Protein AF-A0A1Z9LQW8-F1 (afdb_monomer)

Nearest PDB structures (foldseek):
  7qh7-assembly1_a  TM=3.167E-01  e=4.851E+00  Homo sapiens
  9ep4-assembly1_A  TM=3.703E-01  e=9.079E+00  Homo sapiens

Structure (mmCIF, N/CA/C/O backbone):
data_AF-A0A1Z9LQW8-F1
#
_entry.id   AF-A0A1Z9LQW8-F1
#
loop_
_atom_site.group_PDB
_atom_site.id
_atom_site.type_symbol
_atom_site.label_atom_id
_atom_site.label_alt_id
_atom_site.label_comp_id
_atom_site.label_asym_id
_atom_site.label_entity_id
_atom_site.label_seq_id
_atom_site.pdbx_PDB_ins_code
_atom_site.Cartn_x
_atom_site.Cartn_y
_atom_site.Cartn_z
_atom_site.occupancy
_atom_site.B_iso_or_equiv
_atom_site.auth_seq_id
_atom_site.auth_comp_id
_atom_site.auth_asym_id
_atom_site.auth_atom_id
_atom_site.pdbx_PDB_model_num
ATOM 1 N N . MET A 1 1 ? -13.939 23.925 81.738 1.00 43.25 1 MET A N 1
ATOM 2 C CA . MET A 1 1 ? -13.396 24.310 80.423 1.00 43.25 1 MET A CA 1
ATOM 3 C C . MET A 1 1 ? -13.897 23.274 79.441 1.00 43.25 1 MET A C 1
ATOM 5 O O . MET A 1 1 ? -13.596 22.105 79.614 1.00 43.25 1 MET A O 1
ATOM 9 N N . SER A 1 2 ? -14.805 23.666 78.553 1.00 51.38 2 SER A N 1
ATOM 10 C CA . SER A 1 2 ? -15.335 22.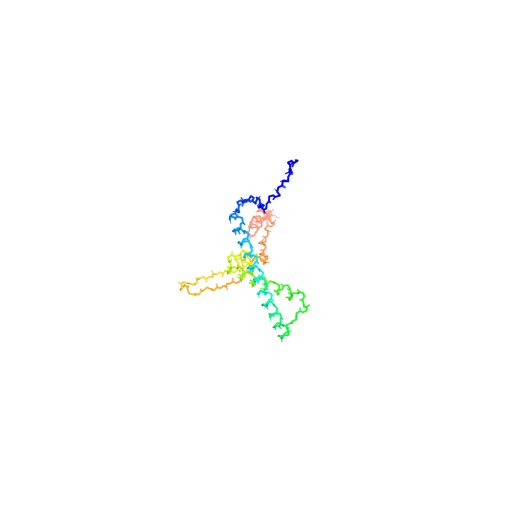803 77.500 1.00 51.38 2 SER A CA 1
ATOM 11 C C . SER A 1 2 ? -14.312 22.761 76.371 1.00 51.38 2 SER A C 1
ATOM 13 O O . SER A 1 2 ? -14.167 23.744 75.643 1.00 51.38 2 SER A O 1
ATOM 15 N N . ASP A 1 3 ? -13.575 21.659 76.281 1.00 58.12 3 ASP A N 1
ATOM 16 C CA . ASP A 1 3 ? -12.619 21.418 75.208 1.00 58.12 3 ASP A CA 1
ATOM 17 C C . ASP A 1 3 ? -13.363 21.354 73.869 1.00 58.12 3 ASP A C 1
ATOM 19 O O . ASP A 1 3 ? -14.014 20.366 73.530 1.00 58.12 3 ASP A O 1
ATOM 23 N N . ASN A 1 4 ? -13.270 22.445 73.105 1.00 66.88 4 ASN A N 1
ATOM 24 C CA . ASN A 1 4 ? -13.719 22.539 71.717 1.00 66.88 4 ASN A CA 1
ATOM 25 C C . ASN A 1 4 ? -12.744 21.775 70.808 1.00 66.88 4 ASN A C 1
ATOM 27 O O . ASN A 1 4 ? -12.028 22.358 69.993 1.00 66.88 4 ASN A O 1
ATOM 31 N N . ILE A 1 5 ? -12.696 20.455 70.964 1.00 72.69 5 ILE A N 1
ATOM 32 C CA . ILE A 1 5 ? -11.939 19.577 70.077 1.00 72.69 5 ILE A CA 1
ATOM 33 C C . ILE A 1 5 ? -12.858 19.197 68.920 1.00 72.69 5 ILE A C 1
ATOM 35 O O . ILE A 1 5 ? -13.815 18.440 69.067 1.00 72.69 5 ILE A O 1
ATOM 39 N N . ILE A 1 6 ? -12.571 19.771 67.755 1.00 70.94 6 ILE A N 1
ATOM 40 C CA . ILE A 1 6 ? -13.267 19.462 66.511 1.00 70.94 6 ILE A CA 1
ATOM 41 C C . ILE A 1 6 ? -12.580 18.235 65.911 1.00 70.94 6 ILE A C 1
ATOM 43 O O . ILE A 1 6 ? -11.426 18.313 65.486 1.00 70.94 6 ILE A O 1
ATOM 47 N N . PHE A 1 7 ? -13.268 17.094 65.884 1.00 72.94 7 PHE A N 1
ATOM 48 C CA . PHE A 1 7 ? -12.750 15.902 65.219 1.00 72.94 7 PHE A CA 1
ATOM 49 C C . PHE A 1 7 ? -12.707 16.133 63.709 1.00 72.94 7 PHE A C 1
ATOM 51 O O . PHE A 1 7 ? -13.692 16.551 63.093 1.00 72.94 7 PHE A O 1
ATOM 58 N N . PHE A 1 8 ? -11.543 15.880 63.113 1.00 70.62 8 PHE A N 1
ATOM 59 C CA . PHE A 1 8 ? -11.382 15.964 61.669 1.00 70.62 8 PHE A CA 1
ATOM 60 C C . PHE A 1 8 ? -12.289 14.924 60.990 1.00 70.62 8 PHE A C 1
ATOM 62 O O . PHE A 1 8 ? -12.375 13.796 61.477 1.00 70.62 8 PHE A O 1
ATOM 69 N N . PRO A 1 9 ? -12.962 15.253 59.872 1.00 73.88 9 PRO A N 1
ATOM 70 C CA . PRO A 1 9 ? -13.843 14.304 59.201 1.00 73.88 9 PRO A CA 1
ATOM 71 C C . PRO A 1 9 ? -13.046 13.094 58.692 1.00 73.88 9 PRO A C 1
ATOM 73 O O . PRO A 1 9 ? -12.296 13.207 57.723 1.00 73.88 9 PRO A O 1
ATOM 76 N N . GLU A 1 10 ? -13.219 11.932 59.325 1.00 71.69 10 GLU A N 1
ATOM 77 C CA . GLU A 1 10 ? -12.505 10.694 58.963 1.00 71.69 10 GLU A CA 1
ATOM 78 C C . GLU A 1 10 ? -12.876 10.194 57.557 1.00 71.69 10 GLU A C 1
ATOM 80 O O . GLU A 1 10 ? -12.079 9.557 56.869 1.00 71.69 10 GLU A O 1
ATOM 85 N N . ASN A 1 11 ? -14.073 10.543 57.079 1.00 73.44 11 ASN A N 1
ATOM 86 C CA . ASN A 1 11 ? -14.557 10.153 55.763 1.00 73.44 11 ASN A CA 1
ATOM 87 C C . ASN A 1 11 ? -14.498 11.327 54.785 1.00 73.44 11 ASN A C 1
ATOM 89 O O . ASN A 1 11 ? -15.327 12.239 54.805 1.00 73.44 11 ASN A O 1
ATOM 93 N N . LYS A 1 12 ? -13.533 11.272 53.859 1.00 74.31 12 LYS A N 1
ATOM 94 C CA . LYS A 1 12 ? -13.463 12.189 52.716 1.00 74.31 12 LYS A CA 1
ATOM 95 C C . LYS A 1 12 ? -14.747 12.068 51.888 1.00 74.31 12 LYS A C 1
ATOM 97 O O . LYS A 1 12 ? -14.960 11.048 51.232 1.00 74.31 12 LYS A O 1
ATOM 102 N N . ILE A 1 13 ? -15.563 13.124 51.856 1.00 67.75 13 ILE A N 1
ATOM 103 C CA . ILE A 1 13 ? -16.727 13.228 50.963 1.00 67.75 13 ILE A CA 1
ATOM 104 C C . ILE A 1 13 ? -16.209 13.291 49.520 1.00 67.75 13 ILE A C 1
ATOM 106 O O . ILE A 1 13 ? -15.899 14.353 48.980 1.00 67.75 13 ILE A O 1
ATOM 110 N N . LYS A 1 14 ? -16.063 12.129 48.879 1.00 67.56 14 LYS A N 1
ATOM 111 C CA . LYS A 1 14 ? -15.801 12.045 47.443 1.00 67.56 14 LYS A CA 1
ATOM 112 C C . LYS A 1 14 ? -17.131 12.301 46.740 1.00 67.56 14 LYS A C 1
ATOM 114 O O . LYS A 1 14 ? -18.021 11.454 46.796 1.00 67.56 14 LYS A O 1
ATOM 119 N N . ARG A 1 15 ? -17.287 13.450 46.067 1.00 63.50 15 ARG A N 1
ATOM 120 C CA . ARG A 1 15 ? -18.361 13.590 45.070 1.00 63.50 15 ARG A CA 1
ATOM 121 C C . ARG A 1 15 ? -18.212 12.423 44.099 1.00 63.50 15 ARG A C 1
ATOM 123 O O . ARG A 1 15 ? -17.150 12.267 43.496 1.00 63.50 15 ARG A O 1
ATOM 130 N N . LYS A 1 16 ? -19.260 11.609 43.956 1.00 62.03 16 LYS A N 1
ATOM 131 C CA . LYS A 1 16 ? -19.377 10.690 42.825 1.00 62.03 16 LYS A CA 1
ATOM 132 C C . LYS A 1 16 ? -19.505 11.572 41.589 1.00 62.03 16 LYS A C 1
ATOM 134 O O . LYS A 1 16 ? -20.598 12.010 41.251 1.00 62.03 16 LYS A O 1
ATOM 139 N N . VAL A 1 17 ? -18.372 11.923 40.983 1.00 64.19 17 VAL A N 1
ATOM 140 C CA . VAL A 1 17 ? -18.369 12.457 39.624 1.00 64.19 17 VAL A CA 1
ATOM 141 C C . VAL A 1 17 ? -19.072 11.383 38.800 1.00 64.19 17 VAL A C 1
ATOM 143 O O . VAL A 1 17 ? -18.638 10.228 38.883 1.00 64.19 17 VAL A O 1
ATOM 146 N N . PRO A 1 18 ? -20.177 11.690 38.100 1.00 61.75 18 PRO A N 1
ATOM 147 C CA . PRO A 1 18 ? -20.778 10.722 37.207 1.00 61.75 18 PRO A CA 1
ATOM 148 C C . PRO A 1 18 ? -19.692 10.376 36.199 1.00 61.75 18 PRO A C 1
ATOM 150 O O . PRO A 1 18 ? -19.268 11.209 35.398 1.00 61.75 18 PRO A O 1
ATOM 153 N N . ILE A 1 19 ? -19.157 9.168 36.329 1.00 59.25 19 ILE A N 1
ATOM 154 C CA . ILE A 1 19 ? -18.295 8.592 35.320 1.00 59.25 19 ILE A CA 1
ATOM 155 C C . ILE A 1 19 ? -19.182 8.560 34.090 1.00 59.25 19 ILE A C 1
ATOM 157 O O . ILE A 1 19 ? -20.184 7.855 34.058 1.00 59.25 19 ILE A O 1
ATOM 161 N N . ASN A 1 20 ? -18.880 9.424 33.132 1.00 60.34 20 ASN A N 1
ATOM 162 C CA . ASN A 1 20 ? -19.613 9.449 31.890 1.00 60.34 20 ASN A CA 1
ATOM 163 C C . ASN A 1 20 ? -19.214 8.153 31.178 1.00 60.34 20 ASN A C 1
ATOM 165 O O . ASN A 1 20 ? -18.146 8.090 30.572 1.00 60.34 20 ASN A O 1
ATOM 169 N N . ASP A 1 21 ? -20.001 7.088 31.336 1.00 61.25 21 ASP A N 1
ATOM 170 C CA . ASP A 1 21 ? -19.682 5.757 30.800 1.00 61.25 21 ASP A CA 1
ATOM 171 C C . ASP A 1 21 ? -19.432 5.811 29.284 1.00 61.25 21 ASP A C 1
ATOM 173 O O . ASP A 1 21 ? -18.600 5.073 28.762 1.00 61.25 21 ASP A O 1
ATOM 177 N N . LYS A 1 22 ? -20.030 6.804 28.609 1.00 61.97 22 LYS A N 1
ATOM 178 C CA . LYS A 1 22 ? -19.775 7.163 27.207 1.00 61.97 22 LYS A CA 1
ATOM 179 C C . LYS A 1 22 ? -18.331 7.605 26.923 1.00 61.97 22 LYS A C 1
ATOM 181 O O . LYS A 1 22 ? -17.776 7.266 25.883 1.00 61.97 22 LYS A O 1
ATOM 186 N N . ALA A 1 23 ? -17.705 8.350 27.834 1.00 62.28 23 ALA A N 1
ATOM 187 C CA . ALA A 1 23 ? -16.310 8.774 27.696 1.00 62.28 23 ALA A CA 1
ATOM 188 C C . ALA A 1 23 ? -15.337 7.604 27.920 1.00 62.28 23 ALA A C 1
ATOM 190 O O . ALA A 1 23 ? -14.305 7.522 27.260 1.00 62.28 23 ALA A O 1
ATOM 191 N N . LYS A 1 24 ? -15.687 6.658 28.805 1.00 63.88 24 LYS A N 1
ATOM 192 C CA . LYS A 1 24 ? -14.926 5.411 28.975 1.00 63.88 24 LYS A CA 1
ATOM 193 C C . LYS A 1 24 ? -15.053 4.486 27.768 1.00 63.88 24 LYS A C 1
ATOM 195 O O . LYS A 1 24 ? -14.049 3.898 27.379 1.00 63.88 24 LYS A O 1
ATOM 200 N N . SER A 1 25 ? -16.242 4.377 27.168 1.00 73.88 25 SER A N 1
ATOM 201 C CA . SER A 1 25 ? -16.425 3.578 25.950 1.00 73.88 25 SER A CA 1
ATOM 202 C C . SER A 1 25 ? -15.647 4.154 24.770 1.00 73.88 25 SER A C 1
ATOM 204 O O . SER A 1 25 ? -14.921 3.413 24.125 1.00 73.88 25 SER A O 1
ATOM 206 N N . GLN A 1 26 ? -15.692 5.476 24.552 1.00 76.50 26 GLN A N 1
ATOM 207 C CA . GLN A 1 26 ? -14.944 6.109 23.456 1.00 76.50 26 GLN A CA 1
ATOM 208 C C . GLN A 1 26 ? -13.432 5.923 23.616 1.00 76.50 26 GLN A C 1
ATOM 210 O O . GLN A 1 26 ? -12.757 5.521 22.676 1.00 76.50 26 GLN A O 1
ATOM 215 N N . PHE A 1 27 ? -12.906 6.123 24.829 1.00 79.19 27 PHE A N 1
ATOM 216 C CA . PHE A 1 27 ? -11.490 5.888 25.102 1.00 79.19 27 PHE A CA 1
ATOM 217 C C . PHE A 1 27 ? -11.084 4.419 24.901 1.00 79.19 27 PHE A C 1
ATOM 219 O O . PHE A 1 27 ? -10.004 4.143 24.384 1.00 79.19 27 PHE A O 1
ATOM 226 N N . ALA A 1 28 ? -11.938 3.471 25.296 1.00 80.12 28 ALA A N 1
ATOM 227 C CA . ALA A 1 28 ? -11.682 2.049 25.087 1.00 80.12 28 ALA A CA 1
ATOM 228 C C . ALA A 1 28 ? -11.687 1.674 23.597 1.00 80.12 28 ALA A C 1
ATOM 230 O O . ALA A 1 28 ? -10.855 0.875 23.170 1.00 80.12 28 ALA A O 1
ATOM 231 N N . ASP A 1 29 ? -12.585 2.260 22.807 1.00 84.25 29 ASP A N 1
ATOM 232 C CA . ASP A 1 29 ? -12.659 2.030 21.363 1.00 84.25 29 ASP A CA 1
ATOM 233 C C . ASP A 1 29 ? -11.453 2.637 20.634 1.00 84.25 29 ASP A C 1
ATOM 235 O O . ASP A 1 29 ? -10.868 1.993 19.764 1.00 84.25 29 ASP A O 1
AT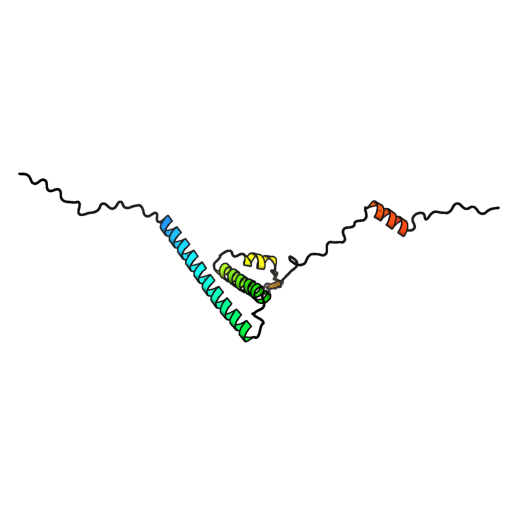OM 239 N N . ASP A 1 30 ? -11.014 3.831 21.032 1.00 84.31 30 ASP A N 1
ATOM 240 C CA . ASP A 1 30 ? -9.810 4.460 20.483 1.00 84.31 30 ASP A CA 1
ATOM 241 C C . ASP A 1 30 ? -8.535 3.700 20.866 1.00 84.31 30 ASP A C 1
ATOM 243 O O . ASP A 1 30 ? -7.615 3.577 20.055 1.00 84.31 30 ASP A O 1
ATOM 247 N N . LEU A 1 31 ? -8.480 3.146 22.081 1.00 87.12 31 LEU A N 1
ATOM 248 C CA . LEU A 1 31 ? -7.374 2.295 22.513 1.00 87.12 31 LEU A CA 1
ATOM 249 C C . LEU A 1 31 ? -7.302 1.013 21.677 1.00 87.12 31 LEU A C 1
ATOM 251 O O . LEU A 1 31 ? -6.221 0.657 21.217 1.00 87.12 31 LEU A O 1
ATOM 255 N N . LYS A 1 32 ? -8.443 0.357 21.433 1.00 86.69 32 LYS A N 1
ATOM 256 C CA . LYS A 1 32 ? -8.510 -0.826 20.562 1.00 86.69 32 LYS A CA 1
ATOM 257 C C . LYS A 1 32 ? -8.060 -0.503 19.143 1.00 86.69 32 LYS A C 1
ATOM 259 O O . LYS A 1 32 ? -7.245 -1.230 18.596 1.00 86.69 32 LYS A O 1
ATOM 264 N N . LYS A 1 33 ? -8.527 0.612 18.569 1.00 88.25 33 LYS A N 1
ATOM 265 C CA . LYS A 1 33 ? -8.100 1.050 17.229 1.00 88.25 33 LYS A CA 1
ATOM 266 C C . LYS A 1 33 ? -6.592 1.249 17.148 1.00 88.25 33 LYS A C 1
ATOM 268 O O . LYS A 1 33 ? -5.980 0.797 16.190 1.00 88.25 33 LYS A O 1
ATOM 273 N N . LYS A 1 34 ? -5.987 1.892 18.151 1.00 89.62 34 LYS A N 1
ATOM 274 C CA . LYS A 1 34 ? -4.528 2.058 18.209 1.00 89.62 34 LYS A CA 1
ATOM 275 C C . LYS A 1 34 ? -3.806 0.719 18.287 1.00 89.62 34 LYS A C 1
ATOM 277 O O . LYS A 1 34 ? -2.893 0.496 17.511 1.00 89.62 34 LYS A O 1
ATOM 282 N N . GLN A 1 35 ? -4.272 -0.190 19.142 1.00 91.12 35 GLN A N 1
ATOM 283 C CA . GLN A 1 35 ? -3.711 -1.540 19.234 1.00 91.12 35 GLN A CA 1
ATOM 284 C C . GLN A 1 35 ? -3.800 -2.295 17.905 1.00 91.12 35 GLN A C 1
ATOM 286 O O . GLN A 1 35 ? -2.858 -2.985 17.533 1.00 91.12 35 GLN A O 1
ATOM 291 N N . THR A 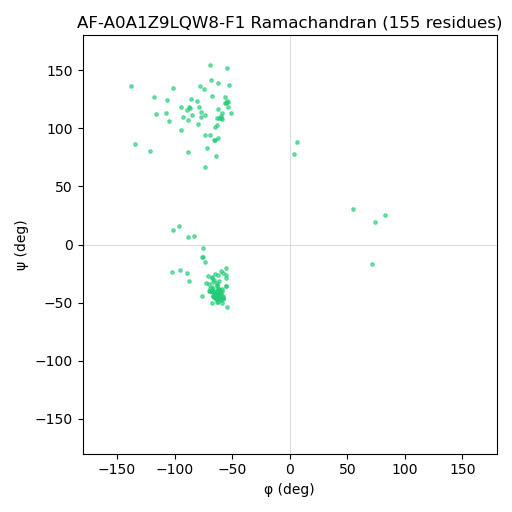1 36 ? -4.911 -2.152 17.180 1.00 90.06 36 THR A N 1
ATOM 292 C CA . THR A 1 36 ? -5.072 -2.735 15.847 1.00 90.06 36 THR A CA 1
ATOM 293 C C . THR A 1 36 ? -4.091 -2.124 14.850 1.00 90.06 36 THR A C 1
ATOM 295 O O . THR A 1 36 ? -3.436 -2.875 14.142 1.00 90.06 36 THR A O 1
ATOM 298 N N . ILE A 1 37 ? -3.932 -0.797 14.819 1.00 92.19 37 ILE A N 1
ATOM 299 C CA . ILE A 1 37 ? -2.947 -0.132 13.947 1.00 92.19 37 ILE A CA 1
ATOM 300 C C . ILE A 1 37 ? -1.532 -0.626 14.256 1.00 92.19 37 ILE A C 1
ATOM 302 O O . ILE A 1 37 ? -0.832 -1.057 13.346 1.00 92.19 37 ILE A O 1
ATOM 306 N N . ASP A 1 38 ? -1.138 -0.619 15.530 1.00 93.56 38 ASP A N 1
ATOM 307 C CA . ASP A 1 38 ? 0.196 -1.045 15.963 1.00 93.56 38 ASP A CA 1
ATOM 308 C C . ASP A 1 38 ? 0.458 -2.513 15.591 1.00 93.56 38 ASP A C 1
ATOM 310 O O . ASP A 1 38 ? 1.544 -2.867 15.133 1.00 93.56 38 ASP A O 1
ATOM 314 N N . PHE A 1 39 ? -0.558 -3.369 15.737 1.00 94.31 39 PHE A N 1
ATOM 315 C CA . PHE A 1 39 ? -0.492 -4.760 15.305 1.00 94.31 39 PHE A CA 1
ATOM 316 C C . PHE A 1 39 ? -0.298 -4.879 13.790 1.00 94.31 39 PHE A C 1
ATOM 318 O O . PHE A 1 39 ? 0.558 -5.640 13.342 1.00 94.31 39 PHE A O 1
ATOM 325 N N . ILE A 1 40 ? -1.067 -4.125 12.999 1.00 93.12 40 ILE A N 1
ATOM 326 C CA . ILE A 1 40 ? -0.967 -4.168 11.540 1.00 93.12 40 ILE A CA 1
ATOM 327 C C . ILE A 1 40 ? 0.416 -3.703 11.079 1.00 93.12 40 ILE A C 1
ATOM 329 O O . ILE A 1 40 ? 1.025 -4.388 10.261 1.00 93.12 40 ILE A O 1
ATOM 333 N N . GLU A 1 41 ? 0.927 -2.583 11.598 1.00 92.81 41 GLU A N 1
ATOM 334 C CA . GLU A 1 41 ? 2.259 -2.092 11.221 1.00 92.81 41 GLU A CA 1
ATOM 335 C C . GLU A 1 41 ? 3.347 -3.110 11.586 1.00 92.81 41 GLU A C 1
ATOM 337 O O . GLU A 1 41 ? 4.187 -3.410 10.744 1.00 92.81 41 GLU A O 1
ATOM 342 N N . SER A 1 42 ? 3.272 -3.740 12.766 1.00 95.31 42 SER A N 1
ATOM 343 C CA . SER A 1 42 ? 4.214 -4.805 13.146 1.00 95.31 42 SER A CA 1
ATOM 344 C C . SER A 1 42 ? 4.204 -5.971 12.153 1.00 95.31 42 SER A C 1
ATOM 346 O O . SER A 1 42 ? 5.262 -6.437 11.741 1.00 95.31 42 SER A O 1
ATOM 348 N N . VAL A 1 43 ? 3.022 -6.441 11.745 1.00 94.12 43 VAL A N 1
ATOM 349 C CA . VAL A 1 43 ? 2.898 -7.558 10.793 1.00 94.12 43 VAL A CA 1
ATOM 350 C C . VAL A 1 43 ? 3.422 -7.169 9.409 1.00 94.12 43 VAL A C 1
ATOM 352 O O . VAL A 1 43 ? 4.083 -7.967 8.743 1.00 94.12 43 VAL A O 1
ATOM 355 N N . VAL A 1 44 ? 3.127 -5.950 8.958 1.00 94.81 44 VAL A N 1
ATOM 356 C CA . VAL A 1 44 ? 3.590 -5.435 7.663 1.00 94.81 44 VAL A CA 1
ATOM 357 C C . VAL A 1 44 ? 5.112 -5.289 7.648 1.00 94.81 44 VAL A C 1
ATOM 359 O O . VAL A 1 44 ? 5.736 -5.667 6.654 1.00 94.81 44 VAL A O 1
ATOM 362 N N . ASP A 1 45 ? 5.705 -4.791 8.733 1.00 94.00 45 ASP A N 1
ATOM 363 C CA . ASP A 1 45 ? 7.152 -4.626 8.872 1.00 94.00 45 ASP A CA 1
ATOM 364 C C . ASP A 1 45 ? 7.878 -5.977 8.871 1.00 94.00 45 ASP A C 1
ATOM 366 O O . ASP A 1 45 ? 8.862 -6.138 8.142 1.00 94.00 45 ASP A O 1
ATOM 370 N N . ASP A 1 46 ? 7.355 -6.972 9.594 1.00 95.44 46 ASP A N 1
ATOM 371 C CA . ASP A 1 46 ? 7.907 -8.332 9.609 1.00 95.44 46 ASP A CA 1
ATOM 372 C C . ASP A 1 46 ? 7.900 -8.950 8.198 1.00 95.44 46 ASP A C 1
ATOM 374 O O . ASP A 1 46 ? 8.923 -9.445 7.711 1.00 95.44 46 ASP A O 1
ATOM 378 N N . ILE A 1 47 ? 6.769 -8.852 7.485 1.00 94.94 47 ILE A N 1
ATOM 379 C CA . ILE A 1 47 ? 6.649 -9.332 6.099 1.00 94.94 47 ILE A CA 1
ATOM 380 C C . ILE A 1 47 ? 7.601 -8.565 5.169 1.00 94.94 47 ILE A C 1
ATOM 382 O O . ILE A 1 47 ? 8.229 -9.162 4.288 1.00 94.94 47 ILE A O 1
ATOM 386 N N . GLY A 1 48 ? 7.711 -7.247 5.344 1.00 93.12 48 GLY A N 1
ATOM 387 C CA . GLY A 1 48 ? 8.594 -6.390 4.560 1.00 93.12 48 GLY A CA 1
ATOM 388 C C . GLY A 1 48 ? 10.068 -6.758 4.734 1.00 93.12 48 GLY A C 1
ATOM 389 O O . GLY A 1 48 ? 10.803 -6.836 3.745 1.00 93.12 48 GLY A O 1
ATOM 390 N N . PHE A 1 49 ? 10.494 -7.044 5.965 1.00 93.88 49 PHE A N 1
ATOM 391 C CA . PHE A 1 49 ? 11.861 -7.459 6.270 1.00 93.88 49 PHE A CA 1
ATOM 392 C C . PHE A 1 49 ? 12.190 -8.831 5.672 1.00 93.88 49 PHE A C 1
ATOM 394 O O . PHE A 1 49 ? 13.232 -8.999 5.029 1.00 93.88 49 PHE A O 1
ATOM 401 N N . ASP A 1 50 ? 11.277 -9.794 5.799 1.00 95.25 50 ASP A N 1
ATOM 402 C CA . ASP A 1 50 ? 11.425 -11.117 5.191 1.00 95.25 50 ASP A CA 1
ATOM 403 C C . ASP A 1 50 ? 11.497 -11.046 3.662 1.00 95.25 50 ASP A C 1
ATOM 405 O O . ASP A 1 50 ? 12.281 -11.759 3.026 1.00 95.25 50 ASP A O 1
ATOM 409 N N . LEU A 1 51 ? 10.699 -10.169 3.051 1.00 93.19 51 LEU A N 1
ATOM 410 C CA . LEU A 1 51 ? 10.723 -9.941 1.612 1.00 93.19 51 LEU A CA 1
ATOM 411 C C . LEU A 1 51 ? 12.057 -9.326 1.165 1.00 93.19 51 LEU A C 1
ATOM 413 O O . LEU A 1 51 ? 12.657 -9.795 0.195 1.00 93.19 51 LEU A O 1
ATOM 417 N N . LEU A 1 52 ? 12.554 -8.322 1.894 1.00 92.31 52 LEU A N 1
ATOM 418 C CA . LEU A 1 52 ? 13.861 -7.718 1.639 1.00 92.31 52 LEU A CA 1
ATOM 419 C C . LEU A 1 52 ? 14.976 -8.765 1.716 1.00 92.31 52 LEU A C 1
ATOM 421 O O . LEU A 1 52 ? 15.802 -8.846 0.806 1.00 92.31 52 LEU A O 1
ATOM 425 N N . LYS A 1 53 ? 14.971 -9.596 2.763 1.00 93.44 53 LYS A N 1
ATOM 426 C CA . LYS A 1 53 ? 15.950 -10.670 2.942 1.00 93.44 53 LYS A CA 1
ATOM 427 C C . LYS A 1 53 ? 15.939 -11.643 1.764 1.00 93.44 53 LYS A C 1
ATOM 429 O O . LYS A 1 53 ? 16.992 -11.918 1.200 1.00 93.44 53 LYS A O 1
ATOM 434 N N . LYS A 1 54 ? 14.756 -12.073 1.310 1.00 93.94 54 LYS A N 1
ATOM 435 C CA . LYS A 1 54 ? 14.618 -12.941 0.125 1.00 93.94 54 LYS A CA 1
ATOM 436 C C . LYS A 1 54 ? 15.193 -12.309 -1.142 1.00 93.94 54 LYS A C 1
ATOM 438 O O . LYS A 1 54 ? 15.805 -13.011 -1.942 1.00 93.94 54 LYS A O 1
ATOM 443 N N . PHE A 1 55 ? 15.026 -11.001 -1.341 1.00 92.69 55 PHE A N 1
ATOM 444 C CA . PHE A 1 55 ? 15.609 -10.313 -2.496 1.00 92.69 55 PHE A CA 1
ATOM 445 C C . PHE A 1 55 ? 17.136 -10.217 -2.420 1.00 92.69 55 PHE A C 1
ATOM 447 O O . PHE A 1 55 ? 17.798 -10.390 -3.445 1.00 92.69 55 PHE A O 1
ATOM 454 N N . VAL A 1 56 ? 17.692 -9.997 -1.224 1.00 91.38 56 VAL A N 1
ATOM 455 C CA . VAL A 1 56 ? 19.144 -10.035 -0.994 1.00 91.38 56 VAL A CA 1
ATOM 456 C C . VAL A 1 56 ? 19.692 -11.434 -1.278 1.00 91.38 56 VAL A C 1
ATOM 458 O O . VAL A 1 56 ? 20.629 -11.570 -2.063 1.00 91.38 56 VAL A O 1
ATOM 461 N N . ASP A 1 57 ? 19.062 -12.470 -0.720 1.00 93.19 57 ASP A N 1
ATOM 462 C CA . ASP A 1 57 ? 19.469 -13.869 -0.899 1.00 93.19 57 ASP A CA 1
ATOM 463 C C . ASP A 1 57 ? 19.348 -14.319 -2.367 1.00 93.19 57 ASP A C 1
ATOM 465 O O . ASP A 1 57 ? 20.165 -15.093 -2.862 1.00 93.19 57 ASP A O 1
ATOM 469 N N . SER A 1 58 ? 18.365 -13.787 -3.102 1.00 92.31 58 SER A N 1
ATOM 470 C CA . SER A 1 58 ? 18.180 -14.026 -4.540 1.00 92.31 58 SER A CA 1
ATOM 471 C C . SER A 1 58 ? 19.173 -13.261 -5.432 1.00 92.31 58 SER A C 1
ATOM 473 O O . SER A 1 58 ? 19.119 -13.402 -6.656 1.00 92.31 58 SER A O 1
ATOM 475 N N . GLY A 1 59 ? 20.054 -12.430 -4.866 1.00 88.62 59 GLY A N 1
ATOM 476 C CA . GLY A 1 59 ? 21.039 -11.650 -5.620 1.00 88.62 59 GLY A CA 1
ATOM 477 C C . GLY A 1 59 ? 20.460 -10.448 -6.377 1.00 88.62 59 GLY A C 1
ATOM 478 O O . GLY A 1 59 ? 21.089 -9.946 -7.313 1.00 88.62 59 GLY A O 1
ATOM 479 N N . VAL A 1 60 ? 19.269 -9.966 -6.003 1.00 90.38 60 VAL A N 1
ATOM 480 C CA . VAL A 1 60 ? 18.696 -8.736 -6.572 1.00 90.38 60 VAL A CA 1
ATOM 481 C C . VAL A 1 60 ? 19.514 -7.531 -6.106 1.00 90.38 60 VAL A C 1
ATOM 483 O O . VAL A 1 60 ? 19.962 -7.459 -4.964 1.00 90.38 60 VAL A O 1
ATOM 486 N N . LYS A 1 61 ? 19.717 -6.549 -6.993 1.00 88.62 61 LYS A N 1
ATOM 487 C CA . LYS A 1 61 ? 20.467 -5.321 -6.683 1.00 88.62 61 LYS A CA 1
ATOM 488 C C . LYS A 1 61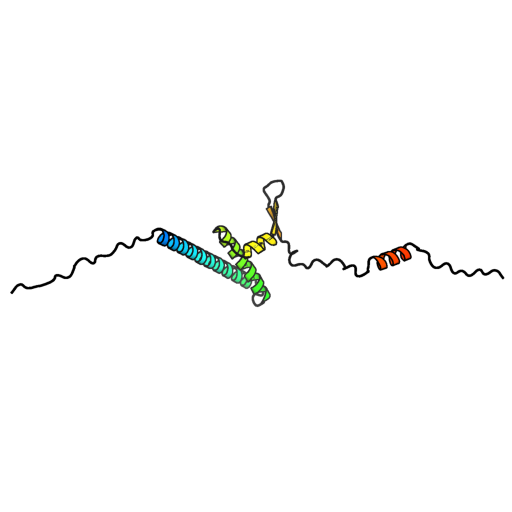 ? 19.665 -4.408 -5.748 1.00 88.62 61 LYS A C 1
ATOM 490 O O . LYS A 1 61 ? 19.038 -3.451 -6.195 1.00 88.62 61 LYS A O 1
ATOM 495 N N . THR A 1 62 ? 19.731 -4.675 -4.449 1.00 87.00 62 THR A N 1
ATOM 496 C CA . THR A 1 62 ? 19.007 -3.926 -3.409 1.00 87.00 62 THR A CA 1
ATOM 497 C C . THR A 1 62 ? 19.576 -2.531 -3.127 1.00 87.00 62 THR A C 1
ATOM 499 O O . THR A 1 62 ? 18.887 -1.690 -2.560 1.00 87.00 62 THR A O 1
ATOM 502 N N . ASN A 1 63 ? 20.798 -2.243 -3.588 1.00 86.75 63 ASN A N 1
ATOM 503 C CA . ASN A 1 63 ? 21.457 -0.939 -3.426 1.00 86.75 63 ASN A CA 1
ATOM 504 C C . ASN A 1 63 ? 20.900 0.159 -4.353 1.00 86.75 63 ASN A C 1
ATOM 506 O O . ASN A 1 63 ? 21.277 1.324 -4.232 1.00 86.75 63 ASN A O 1
ATOM 510 N N . ALA A 1 64 ? 20.068 -0.201 -5.333 1.00 90.06 64 ALA A N 1
ATOM 511 C CA . ALA A 1 64 ? 19.521 0.753 -6.286 1.00 90.06 64 ALA A CA 1
ATOM 512 C C . ALA A 1 64 ? 18.365 1.546 -5.665 1.00 90.06 64 ALA A C 1
ATOM 514 O O . ALA A 1 64 ? 17.452 0.978 -5.070 1.00 90.06 64 ALA A O 1
ATOM 515 N N . THR A 1 65 ? 18.335 2.859 -5.896 1.00 90.62 65 THR A N 1
ATOM 516 C CA . THR A 1 65 ? 17.232 3.715 -5.428 1.00 90.62 65 THR A CA 1
ATOM 517 C C . THR A 1 65 ? 15.886 3.341 -6.053 1.00 90.62 65 THR A C 1
ATOM 519 O O . THR A 1 65 ? 14.844 3.581 -5.450 1.00 90.62 65 THR A O 1
ATOM 522 N N . THR A 1 66 ? 15.890 2.739 -7.247 1.00 92.38 66 THR A N 1
ATOM 523 C CA . THR A 1 66 ? 14.688 2.198 -7.897 1.00 92.38 66 THR A CA 1
ATOM 524 C C . THR A 1 66 ? 14.122 1.019 -7.115 1.00 92.38 66 THR A C 1
ATOM 526 O O . THR A 1 66 ? 12.934 1.013 -6.827 1.00 92.38 66 THR A O 1
ATOM 529 N N . PHE A 1 67 ? 14.977 0.096 -6.660 1.00 91.69 67 PHE A N 1
ATOM 530 C CA . PHE A 1 67 ? 14.551 -1.051 -5.860 1.00 91.69 67 PHE A CA 1
ATOM 531 C C . PHE A 1 67 ? 13.860 -0.608 -4.568 1.00 91.69 67 PHE A C 1
ATOM 533 O O . PHE A 1 67 ? 12.795 -1.116 -4.240 1.00 91.69 67 PHE A O 1
ATOM 540 N N . THR A 1 68 ? 14.417 0.377 -3.857 1.00 90.19 68 THR A N 1
ATOM 541 C CA . THR A 1 68 ? 13.793 0.900 -2.632 1.00 90.19 68 THR A CA 1
ATOM 542 C C . THR A 1 68 ? 12.420 1.520 -2.903 1.00 90.19 68 THR A C 1
ATOM 544 O O . THR A 1 68 ? 11.503 1.326 -2.111 1.00 90.19 68 THR A O 1
ATOM 547 N N . LYS A 1 69 ? 12.256 2.242 -4.022 1.00 92.75 69 LYS A N 1
ATOM 548 C CA . LYS A 1 69 ? 10.961 2.820 -4.422 1.00 92.75 69 LYS A CA 1
ATOM 549 C C . LYS A 1 69 ? 9.936 1.731 -4.735 1.00 92.75 69 LYS A C 1
ATOM 551 O O . LYS A 1 69 ? 8.806 1.814 -4.265 1.00 92.75 69 LYS A O 1
ATOM 556 N N . ASP A 1 70 ? 10.346 0.712 -5.481 1.00 91.56 70 ASP A N 1
ATOM 557 C CA . ASP A 1 70 ? 9.474 -0.396 -5.868 1.00 91.56 70 ASP A CA 1
ATOM 558 C C . ASP A 1 70 ? 9.070 -1.226 -4.641 1.00 91.56 70 ASP A C 1
ATOM 560 O O . ASP A 1 70 ? 7.890 -1.515 -4.440 1.00 91.56 70 ASP A O 1
ATOM 564 N N . LEU A 1 71 ? 10.029 -1.532 -3.761 1.00 92.19 71 LEU A N 1
ATOM 565 C CA . LEU A 1 71 ? 9.780 -2.244 -2.509 1.00 92.19 71 LEU A CA 1
ATOM 566 C C . LEU A 1 71 ? 8.841 -1.456 -1.587 1.00 92.19 71 LEU A C 1
ATOM 568 O O . LEU A 1 71 ? 7.945 -2.049 -0.993 1.00 92.19 71 LEU A O 1
ATOM 572 N N . ALA A 1 72 ? 8.996 -0.131 -1.502 1.00 92.00 72 ALA A N 1
ATOM 573 C CA . ALA A 1 72 ? 8.104 0.710 -0.709 1.00 92.00 72 ALA A CA 1
ATOM 574 C C . ALA A 1 72 ? 6.648 0.614 -1.192 1.00 92.00 72 ALA A C 1
ATOM 576 O O . ALA A 1 72 ? 5.751 0.476 -0.367 1.00 92.00 72 ALA A O 1
ATOM 577 N N . ILE A 1 73 ? 6.409 0.610 -2.510 1.00 92.50 73 ILE A N 1
ATOM 578 C CA . ILE A 1 73 ? 5.060 0.428 -3.076 1.00 92.50 73 ILE A CA 1
ATOM 579 C C . ILE A 1 73 ? 4.509 -0.965 -2.750 1.00 92.50 73 ILE A C 1
ATOM 581 O O . ILE A 1 73 ? 3.332 -1.097 -2.410 1.00 92.50 73 ILE A O 1
ATOM 585 N N . VAL A 1 74 ? 5.337 -2.010 -2.833 1.00 92.88 74 VAL A N 1
ATOM 586 C CA . VAL A 1 74 ? 4.916 -3.381 -2.500 1.00 92.88 74 VAL A CA 1
ATOM 587 C C . VAL A 1 74 ? 4.505 -3.483 -1.031 1.00 92.88 74 VAL A C 1
ATOM 589 O O . VAL A 1 74 ? 3.410 -3.964 -0.745 1.00 92.88 74 VAL A O 1
ATOM 592 N N . ILE A 1 75 ? 5.334 -2.984 -0.111 1.00 93.50 75 ILE A N 1
ATOM 593 C CA . ILE A 1 75 ? 5.034 -2.985 1.329 1.00 93.50 75 ILE A CA 1
ATOM 594 C C . ILE A 1 75 ? 3.774 -2.158 1.614 1.00 93.50 75 ILE A C 1
ATOM 596 O O . ILE A 1 75 ? 2.904 -2.609 2.351 1.00 93.50 75 ILE A O 1
ATOM 600 N N . ASP A 1 76 ? 3.615 -0.995 0.978 1.00 93.00 76 ASP A N 1
ATOM 601 C CA . ASP A 1 76 ? 2.427 -0.149 1.148 1.00 93.00 76 ASP A CA 1
ATOM 602 C C . ASP A 1 76 ? 1.143 -0.807 0.607 1.00 93.00 76 ASP A C 1
ATOM 604 O O . ASP A 1 76 ? 0.051 -0.635 1.153 1.00 93.00 76 ASP A O 1
ATOM 608 N N . THR A 1 77 ? 1.269 -1.636 -0.432 1.00 92.62 77 THR A N 1
ATOM 609 C CA . THR A 1 77 ? 0.162 -2.449 -0.955 1.00 92.62 77 THR A CA 1
ATOM 610 C C . THR A 1 77 ? -0.214 -3.568 0.017 1.00 92.62 77 THR A C 1
ATOM 612 O O . THR A 1 77 ? -1.402 -3.806 0.235 1.00 92.62 77 THR A O 1
ATOM 615 N N . ILE A 1 78 ? 0.773 -4.220 0.647 1.00 93.44 78 ILE A N 1
ATOM 616 C CA . ILE A 1 78 ? 0.542 -5.205 1.718 1.00 93.44 78 ILE A CA 1
ATOM 617 C C . ILE A 1 78 ? -0.131 -4.521 2.913 1.00 93.44 78 ILE A C 1
ATOM 619 O O . ILE A 1 78 ? -1.140 -5.025 3.400 1.00 93.44 78 ILE A O 1
ATOM 623 N N . ARG A 1 79 ? 0.337 -3.331 3.316 1.00 92.50 79 ARG A N 1
ATOM 624 C CA . ARG A 1 79 ? -0.313 -2.507 4.346 1.00 92.50 79 ARG A CA 1
ATOM 625 C C . ARG A 1 79 ? -1.774 -2.254 4.000 1.00 92.50 79 ARG A C 1
ATOM 627 O O . ARG A 1 79 ? -2.657 -2.588 4.781 1.00 92.50 79 ARG A O 1
ATOM 634 N N . GLY A 1 80 ? -2.055 -1.745 2.801 1.00 92.69 80 GLY A N 1
ATOM 635 C CA . GLY A 1 80 ? -3.424 -1.475 2.364 1.00 92.69 80 GLY A CA 1
ATOM 636 C C . GLY A 1 80 ? -4.327 -2.707 2.302 1.00 92.69 80 GLY A C 1
ATOM 637 O O . GLY A 1 80 ? -5.529 -2.578 2.544 1.00 92.69 80 GLY A O 1
ATOM 638 N N . LEU A 1 81 ? -3.759 -3.881 2.009 1.00 91.94 81 LEU A N 1
ATOM 639 C CA . LEU A 1 81 ? -4.462 -5.161 2.040 1.00 91.94 81 LEU A CA 1
ATOM 640 C C . LEU A 1 81 ? -4.849 -5.547 3.471 1.00 91.94 81 LEU A C 1
ATOM 642 O O . LEU A 1 81 ? -6.017 -5.838 3.708 1.00 91.94 81 LEU A O 1
ATOM 646 N N . VAL A 1 82 ? -3.904 -5.501 4.415 1.00 93.06 82 VAL A N 1
ATOM 647 C CA . VAL A 1 82 ? -4.173 -5.848 5.820 1.00 93.06 82 VAL A CA 1
ATOM 648 C C . VAL A 1 82 ? -5.132 -4.837 6.450 1.00 93.06 82 VAL A C 1
ATOM 650 O O . VAL A 1 82 ? -6.099 -5.236 7.084 1.00 93.06 82 VAL A O 1
ATOM 653 N N . TYR A 1 83 ? -4.959 -3.535 6.196 1.00 93.25 83 TYR A N 1
ATOM 654 C CA . TYR A 1 83 ? -5.906 -2.505 6.646 1.00 93.25 83 TYR A CA 1
ATOM 655 C C . TYR A 1 83 ? -7.337 -2.779 6.159 1.00 93.25 83 TYR A C 1
ATOM 657 O O . TYR A 1 83 ? -8.289 -2.542 6.899 1.00 93.25 83 TYR A O 1
ATOM 665 N N . ARG A 1 84 ? -7.505 -3.318 4.941 1.00 90.94 84 ARG A N 1
ATOM 666 C CA . ARG A 1 84 ? -8.827 -3.655 4.391 1.00 90.94 84 ARG A CA 1
ATOM 667 C C . ARG A 1 84 ? -9.501 -4.808 5.144 1.00 90.94 84 ARG A C 1
ATOM 669 O O . ARG A 1 84 ? -10.723 -4.826 5.196 1.00 90.94 84 ARG A O 1
ATOM 676 N N . ASP A 1 85 ? -8.732 -5.723 5.733 1.00 91.50 85 ASP A N 1
ATOM 677 C CA . ASP A 1 85 ? -9.253 -6.838 6.543 1.00 91.50 85 ASP A CA 1
ATOM 678 C C . ASP A 1 85 ? -9.829 -6.362 7.891 1.00 91.50 85 ASP A C 1
ATOM 680 O O . ASP A 1 85 ? -10.760 -6.955 8.426 1.00 91.50 85 ASP A O 1
ATOM 684 N N . PHE A 1 86 ? -9.327 -5.236 8.408 1.00 89.56 86 PHE A N 1
ATOM 685 C CA . PHE A 1 86 ? -9.811 -4.591 9.634 1.00 89.56 86 PHE A CA 1
ATOM 686 C C . PHE A 1 86 ? -10.817 -3.452 9.374 1.00 89.56 86 PHE A C 1
ATOM 688 O O . PHE A 1 86 ? -11.042 -2.623 10.257 1.00 89.56 86 PHE A O 1
ATOM 695 N N . ASP A 1 87 ? -11.394 -3.373 8.167 1.00 88.94 87 ASP A N 1
ATOM 696 C CA . ASP A 1 87 ? -12.300 -2.294 7.735 1.00 88.94 87 ASP A CA 1
ATOM 697 C C . ASP A 1 87 ? -11.694 -0.877 7.877 1.00 88.94 87 ASP A C 1
ATOM 699 O O . ASP A 1 87 ? -12.392 0.119 8.097 1.00 88.94 87 ASP A O 1
ATOM 703 N N . MET A 1 88 ? -10.369 -0.760 7.737 1.00 87.56 88 MET A N 1
ATOM 704 C CA . MET A 1 88 ? -9.634 0.502 7.803 1.00 87.56 88 MET A CA 1
ATOM 705 C C . MET A 1 88 ? -9.274 1.011 6.403 1.00 87.56 88 MET A C 1
ATOM 707 O O . MET A 1 88 ? -8.787 0.279 5.536 1.00 87.56 88 MET A O 1
ATOM 711 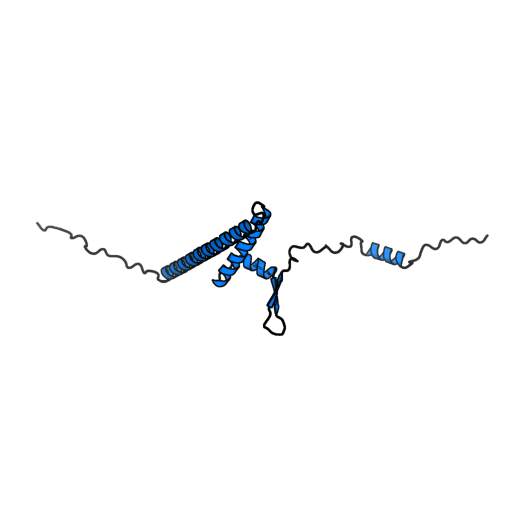N N . ALA A 1 89 ? -9.489 2.308 6.178 1.00 90.19 89 ALA A N 1
ATOM 712 C CA . ALA A 1 89 ? -9.150 2.951 4.914 1.00 90.19 89 ALA A CA 1
ATOM 713 C C . ALA A 1 89 ? -7.634 3.161 4.796 1.00 90.19 89 ALA A C 1
ATOM 715 O O . ALA A 1 89 ? -7.002 3.678 5.718 1.00 90.19 89 ALA A O 1
ATOM 716 N N . HIS A 1 90 ? -7.066 2.820 3.638 1.00 90.94 90 HIS A N 1
ATOM 717 C CA . HIS A 1 90 ? -5.644 3.008 3.356 1.00 90.94 90 HIS A CA 1
ATOM 718 C C . HIS A 1 90 ? -5.417 3.543 1.930 1.00 90.94 90 HIS A C 1
ATOM 720 O O . HIS A 1 90 ? -6.020 3.016 0.998 1.00 90.94 90 HIS A O 1
ATOM 726 N N . PRO A 1 91 ? -4.532 4.531 1.690 1.00 88.31 91 PRO A N 1
ATOM 727 C CA . PRO A 1 91 ? -4.333 5.122 0.359 1.00 88.31 91 PRO A CA 1
ATOM 728 C C . PRO A 1 91 ? -3.991 4.121 -0.755 1.00 88.31 91 PRO A C 1
ATOM 730 O O . PRO A 1 91 ? -4.482 4.263 -1.875 1.00 88.31 91 PRO A O 1
ATOM 733 N N . ALA A 1 92 ? -3.217 3.072 -0.454 1.00 88.38 92 ALA A N 1
ATOM 734 C CA . ALA A 1 92 ? -2.880 2.024 -1.427 1.00 88.38 92 ALA A CA 1
ATOM 735 C C . ALA A 1 92 ? -4.112 1.292 -1.998 1.00 88.38 92 ALA A C 1
ATOM 737 O O . ALA A 1 92 ? -4.071 0.757 -3.107 1.00 88.38 92 ALA A O 1
ATOM 738 N N . GLN A 1 93 ? -5.240 1.310 -1.282 1.00 89.12 93 GLN A N 1
ATOM 739 C CA . GLN A 1 93 ? -6.504 0.748 -1.756 1.00 89.12 93 GLN A CA 1
ATOM 740 C C . GLN A 1 93 ? -7.002 1.486 -3.006 1.00 89.12 93 GLN A C 1
ATOM 742 O O . GLN A 1 93 ? -7.373 0.831 -3.980 1.00 89.12 93 GLN A O 1
ATOM 747 N N . LEU A 1 94 ? -6.893 2.820 -3.035 1.00 88.50 94 LEU A N 1
ATOM 748 C CA . LEU A 1 94 ? -7.262 3.644 -4.194 1.00 88.50 94 LEU A CA 1
ATOM 749 C C . LEU A 1 94 ? -6.396 3.333 -5.416 1.00 88.50 94 LEU A C 1
ATOM 751 O O . LEU A 1 94 ? -6.877 3.378 -6.548 1.00 88.50 94 LEU A O 1
ATOM 755 N N . LEU A 1 95 ? -5.116 3.025 -5.194 1.00 85.94 95 LEU A N 1
ATOM 756 C CA . LEU A 1 95 ? -4.208 2.614 -6.261 1.00 85.94 95 LEU A CA 1
ATOM 757 C C . LEU A 1 95 ? -4.673 1.286 -6.865 1.00 85.94 95 LEU A C 1
ATOM 759 O O . LEU A 1 95 ? -4.816 1.194 -8.083 1.00 85.94 95 LEU A O 1
ATOM 763 N N . SER A 1 96 ? -5.000 0.299 -6.024 1.00 84.62 96 SER A N 1
ATOM 764 C CA . SER A 1 96 ? -5.515 -0.995 -6.489 1.00 84.62 96 SER A CA 1
ATOM 765 C C . SER A 1 96 ? -6.845 -0.866 -7.241 1.00 84.62 96 SER A C 1
ATOM 767 O O . SER A 1 96 ? -7.004 -1.455 -8.302 1.00 84.62 96 SER A O 1
ATOM 769 N N . GLU A 1 97 ? -7.770 -0.040 -6.753 1.00 86.31 97 GLU A N 1
ATOM 770 C CA . GLU A 1 97 ? -9.094 0.156 -7.360 1.00 86.31 97 GLU A CA 1
ATOM 771 C C . GLU A 1 97 ? -9.028 0.835 -8.730 1.00 86.31 97 GLU A C 1
ATOM 773 O O . GLU A 1 97 ? -9.859 0.567 -9.592 1.00 86.31 97 GLU A O 1
ATOM 778 N N . LYS A 1 98 ? -8.046 1.717 -8.941 1.00 85.31 98 LYS A N 1
ATOM 779 C CA . LYS A 1 98 ? -7.873 2.431 -10.213 1.00 85.31 98 LYS A CA 1
ATOM 780 C C . LYS A 1 98 ? -7.022 1.677 -11.226 1.00 85.31 98 LYS A C 1
ATOM 782 O O . LYS A 1 98 ? -7.211 1.870 -12.422 1.00 85.31 98 LYS A O 1
ATOM 787 N N . MET A 1 99 ? -6.053 0.889 -10.764 1.00 84.31 99 MET A N 1
ATOM 788 C CA . MET A 1 99 ? -5.142 0.152 -11.642 1.00 84.31 99 MET A CA 1
ATOM 789 C C . MET A 1 99 ? -5.658 -1.239 -12.014 1.00 84.31 99 MET A C 1
ATOM 791 O O . MET A 1 99 ? -5.216 -1.780 -13.025 1.00 84.31 99 MET A O 1
ATOM 795 N N . VAL A 1 100 ? -6.525 -1.851 -11.202 1.00 85.44 100 VAL A N 1
ATOM 796 C CA . VAL A 1 100 ? -6.931 -3.250 -11.384 1.00 85.44 100 VAL A CA 1
ATOM 797 C C . VAL A 1 100 ? -8.358 -3.342 -11.911 1.00 85.44 100 VAL A C 1
ATOM 799 O O . VAL A 1 100 ? -9.323 -3.087 -11.195 1.00 85.44 100 VAL A O 1
ATOM 802 N N . ASP A 1 101 ? -8.491 -3.817 -13.147 1.00 83.75 101 ASP A N 1
ATOM 803 C CA . ASP A 1 101 ? -9.772 -4.184 -13.737 1.00 83.75 101 ASP A CA 1
ATOM 804 C C . ASP A 1 101 ? -10.105 -5.638 -13.390 1.00 83.75 101 ASP A C 1
ATOM 806 O O . ASP A 1 101 ? -9.402 -6.574 -13.790 1.00 83.75 101 ASP A O 1
ATOM 810 N N . LEU A 1 102 ? -11.208 -5.842 -12.672 1.00 82.50 102 LEU A N 1
ATOM 811 C CA . LEU A 1 102 ? -11.727 -7.172 -12.368 1.00 82.50 102 LEU A CA 1
ATOM 812 C C . LEU A 1 102 ? -12.751 -7.578 -13.426 1.00 82.50 102 LEU A C 1
ATOM 814 O O . LEU A 1 102 ? -13.866 -7.059 -13.467 1.00 82.50 102 LEU A O 1
ATOM 818 N N . LYS A 1 103 ? -12.394 -8.547 -14.273 1.00 77.94 103 LYS A N 1
ATOM 819 C C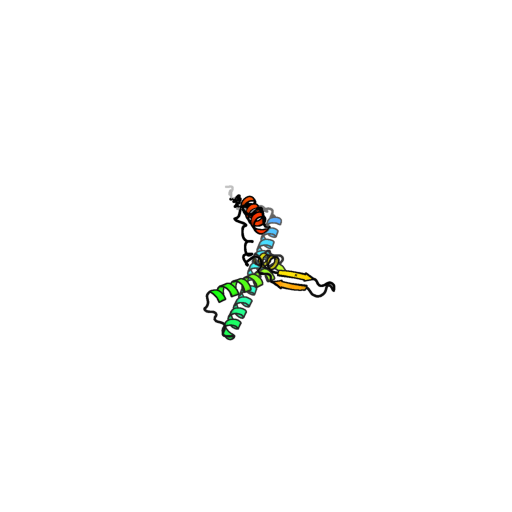A . LYS A 1 103 ? -13.352 -9.180 -15.186 1.00 77.94 103 LYS A CA 1
ATOM 820 C C . LYS A 1 103 ? -13.904 -10.443 -14.550 1.00 77.94 103 LYS A C 1
ATOM 822 O O . LYS A 1 103 ? -13.159 -11.381 -14.273 1.00 77.94 103 LYS A O 1
ATOM 827 N N . VAL A 1 104 ? -15.215 -10.460 -14.334 1.00 76.69 104 VAL A N 1
ATOM 828 C CA . VAL A 1 104 ? -15.949 -11.657 -13.918 1.00 76.69 104 VAL A CA 1
ATOM 829 C C . VAL A 1 104 ? -16.383 -12.389 -15.184 1.00 76.69 104 VAL A C 1
ATOM 831 O O . VAL A 1 104 ? -17.142 -11.843 -15.986 1.00 76.69 104 VAL A O 1
ATOM 834 N N . ASN A 1 105 ? -15.878 -13.604 -15.394 1.00 74.56 105 ASN A N 1
ATOM 835 C CA . ASN A 1 105 ? -16.356 -14.443 -16.492 1.00 74.56 105 ASN A CA 1
ATOM 836 C C . ASN A 1 105 ? -17.791 -14.924 -16.225 1.00 74.56 105 ASN A C 1
ATOM 838 O O . ASN A 1 105 ? -18.216 -15.030 -15.075 1.00 74.56 105 ASN A O 1
ATOM 842 N N . LYS A 1 106 ? -18.529 -15.232 -17.302 1.00 68.56 106 LYS A N 1
ATOM 843 C CA . LYS A 1 106 ? -19.957 -15.612 -17.273 1.00 68.56 106 LYS A CA 1
ATOM 844 C C . LYS A 1 106 ? -20.277 -16.800 -16.350 1.00 68.56 106 LYS A C 1
ATOM 846 O O . LYS A 1 106 ? -21.410 -16.905 -15.902 1.00 68.56 106 LYS A O 1
ATOM 851 N N . ASP A 1 107 ? -19.280 -17.615 -16.011 1.00 67.75 107 ASP A N 1
ATOM 852 C CA . ASP A 1 107 ? -19.412 -18.774 -15.119 1.00 67.75 107 ASP A CA 1
ATOM 853 C C . ASP A 1 107 ? -19.225 -18.444 -13.624 1.00 67.75 107 ASP A C 1
ATOM 855 O O . ASP A 1 107 ? -19.146 -19.345 -12.795 1.00 67.75 107 ASP A O 1
ATOM 859 N N . GLY A 1 108 ? -19.105 -17.164 -13.250 1.00 63.44 108 GLY A N 1
ATOM 860 C CA . GLY A 1 108 ? -19.110 -16.695 -11.855 1.00 63.44 108 GLY A CA 1
ATOM 861 C C . GLY A 1 108 ? -17.867 -17.029 -11.015 1.00 63.44 108 GLY A C 1
ATOM 862 O O . GLY A 1 108 ? -17.634 -16.371 -10.003 1.00 63.44 108 GLY A O 1
ATOM 863 N N . ASN A 1 109 ? -17.033 -17.982 -11.445 1.00 61.38 109 ASN A N 1
ATOM 864 C CA . ASN A 1 109 ? -15.939 -18.526 -10.632 1.00 61.38 109 ASN A CA 1
ATOM 865 C C . ASN A 1 109 ? -14.559 -17.892 -10.857 1.00 61.38 109 ASN A C 1
ATOM 867 O O . ASN A 1 109 ? -13.713 -17.966 -9.969 1.00 61.38 109 ASN A O 1
ATOM 871 N N . PHE A 1 110 ? -14.302 -17.253 -12.002 1.00 57.19 110 PHE A N 1
ATOM 872 C CA . PHE A 1 110 ? -12.973 -16.711 -12.308 1.00 57.19 110 PHE A CA 1
ATOM 873 C C . PHE A 1 110 ? -13.021 -15.192 -12.437 1.00 57.19 110 PHE A C 1
ATOM 875 O O . PHE A 1 110 ? -13.618 -14.646 -13.368 1.00 57.19 110 PHE A O 1
ATOM 882 N N . ARG A 1 111 ? -12.382 -14.518 -11.475 1.00 68.56 111 ARG A N 1
ATOM 883 C CA . ARG A 1 111 ? -12.101 -13.082 -11.509 1.00 68.56 111 ARG A CA 1
ATOM 884 C C . ARG A 1 111 ? -10.699 -12.904 -12.073 1.00 68.56 111 ARG A C 1
ATOM 886 O O . ARG A 1 111 ? -9.719 -13.088 -11.358 1.00 68.56 111 ARG A O 1
ATOM 893 N N . THR A 1 112 ? -10.584 -12.597 -13.359 1.00 72.62 112 THR A N 1
ATOM 894 C CA . THR A 1 112 ? -9.281 -12.237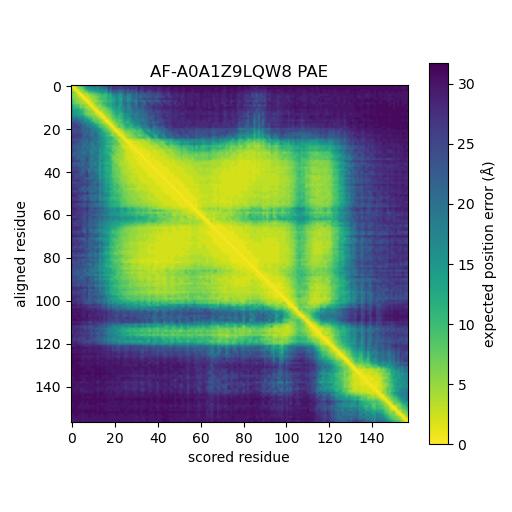 -13.923 1.00 72.62 112 THR A CA 1
ATOM 895 C C . THR A 1 112 ? -8.996 -10.787 -13.556 1.00 72.62 112 THR A C 1
ATOM 897 O O . THR A 1 112 ? -9.748 -9.893 -13.947 1.00 72.62 112 THR A O 1
ATOM 900 N N . ALA A 1 113 ? -7.924 -10.564 -12.799 1.00 79.88 113 ALA A N 1
ATOM 901 C CA . ALA A 1 113 ? -7.408 -9.236 -12.501 1.00 79.88 113 ALA A CA 1
ATOM 902 C C . ALA A 1 113 ? -6.451 -8.812 -13.618 1.00 79.88 113 ALA A C 1
ATOM 904 O O . ALA A 1 113 ? -5.433 -9.465 -13.851 1.00 79.88 113 ALA A O 1
ATOM 905 N N . LYS A 1 114 ? -6.784 -7.735 -14.329 1.00 82.88 114 LYS A N 1
ATOM 906 C CA . LYS A 1 114 ? -5.886 -7.112 -15.301 1.00 82.88 114 LYS A CA 1
ATOM 907 C C . LYS A 1 114 ? -5.360 -5.810 -14.710 1.00 82.88 114 LYS A C 1
ATOM 909 O O . LYS A 1 114 ? -6.151 -4.952 -14.338 1.00 82.88 114 LYS A O 1
ATOM 914 N N . ILE A 1 115 ? -4.038 -5.670 -14.642 1.00 85.00 115 ILE A N 1
ATOM 915 C CA . ILE A 1 115 ? -3.397 -4.415 -14.242 1.00 85.00 115 ILE A CA 1
ATOM 916 C C . ILE A 1 115 ? -3.262 -3.533 -15.482 1.00 85.00 115 ILE A C 1
ATOM 918 O O . ILE A 1 115 ? -2.695 -3.951 -16.495 1.00 85.00 115 ILE A O 1
ATOM 922 N N . THR A 1 116 ? -3.791 -2.321 -15.394 1.00 82.88 116 THR A N 1
ATOM 923 C CA . THR A 1 116 ? -3.820 -1.336 -16.469 1.00 82.88 116 THR A CA 1
ATOM 924 C C . THR A 1 116 ? -3.025 -0.098 -16.038 1.00 82.88 116 THR A C 1
ATOM 926 O O . THR A 1 116 ? -3.278 0.490 -14.988 1.00 82.88 116 THR A O 1
ATOM 929 N N . TYR A 1 117 ? -2.060 0.323 -16.863 1.00 82.56 117 TYR A N 1
ATOM 930 C CA . TYR A 1 117 ? -1.205 1.497 -16.609 1.00 82.56 117 TYR A CA 1
ATOM 931 C C . TYR A 1 117 ? -1.644 2.740 -17.397 1.00 82.56 117 TYR A C 1
ATOM 933 O O . TYR A 1 117 ? -0.920 3.733 -17.457 1.00 82.56 117 TYR A O 1
ATOM 941 N N . ASP A 1 118 ? -2.841 2.708 -17.984 1.00 82.38 118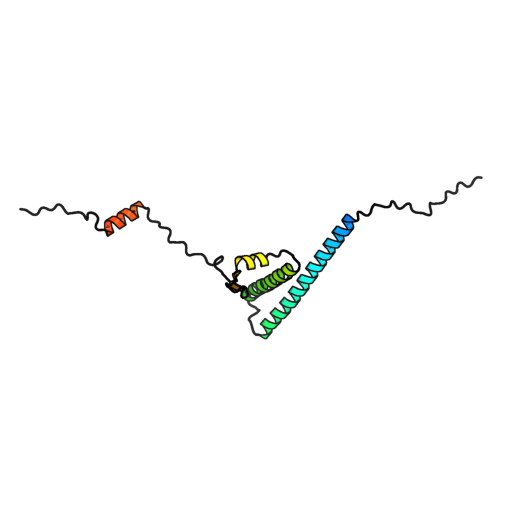 ASP A N 1
ATOM 942 C CA . ASP A 1 118 ? -3.379 3.752 -18.868 1.00 82.38 118 ASP A CA 1
ATOM 943 C C . ASP A 1 118 ? -3.454 5.135 -18.207 1.00 82.38 118 ASP A C 1
ATOM 945 O O . ASP A 1 118 ? -3.422 6.149 -18.897 1.00 82.38 118 ASP A O 1
ATOM 949 N N . MET A 1 119 ? -3.532 5.193 -16.872 1.00 75.69 119 MET A N 1
ATOM 950 C CA . MET A 1 119 ? -3.476 6.448 -16.114 1.00 75.69 119 MET A CA 1
ATOM 951 C C . MET A 1 119 ? -2.097 7.130 -16.189 1.00 75.69 119 MET A C 1
ATOM 953 O O . MET A 1 119 ? -2.017 8.351 -16.076 1.00 75.69 119 MET A O 1
ATOM 957 N N . PHE A 1 120 ? -1.024 6.362 -16.383 1.00 75.00 120 PHE A N 1
ATOM 958 C CA . PHE A 1 120 ? 0.360 6.851 -16.394 1.00 75.00 120 PHE A CA 1
ATOM 959 C C . PHE A 1 120 ? 0.923 6.982 -17.809 1.00 75.00 120 PHE A C 1
ATOM 961 O O . PHE A 1 120 ? 1.844 7.764 -18.041 1.00 75.00 120 PHE A O 1
ATOM 968 N N . LEU A 1 121 ? 0.362 6.242 -18.765 1.00 79.62 121 LEU A N 1
ATOM 969 C CA . LEU A 1 121 ? 0.714 6.365 -20.171 1.00 79.62 121 LEU A CA 1
ATOM 970 C C . LEU A 1 121 ? 0.040 7.616 -20.740 1.00 79.62 121 LEU A C 1
ATOM 972 O O . LEU A 1 121 ? -1.184 7.702 -20.834 1.00 79.62 121 LEU A O 1
ATOM 976 N N . THR A 1 122 ? 0.840 8.610 -21.126 1.00 62.84 122 THR A N 1
ATOM 977 C CA . THR A 1 122 ? 0.335 9.794 -21.824 1.00 62.84 122 THR A CA 1
ATOM 978 C C . THR A 1 122 ? -0.325 9.319 -23.112 1.00 62.84 122 THR A C 1
ATOM 980 O O . THR A 1 122 ? 0.356 8.828 -24.013 1.00 62.84 122 THR A O 1
ATOM 983 N N . LYS A 1 123 ? -1.657 9.422 -23.212 1.00 68.81 123 LYS A N 1
ATOM 984 C CA . LYS A 1 123 ? -2.334 9.159 -24.485 1.00 68.81 123 LYS A CA 1
ATOM 985 C C . LYS A 1 123 ? -1.698 10.091 -25.519 1.00 68.81 123 LYS A C 1
ATOM 987 O O . LYS A 1 123 ? -1.620 11.291 -25.232 1.00 68.81 123 LYS A O 1
ATOM 992 N N . PRO A 1 124 ? -1.216 9.588 -26.672 1.00 63.88 124 PRO A N 1
ATOM 993 C CA . PRO A 1 124 ? -0.723 10.466 -27.718 1.00 63.88 124 PRO A CA 1
ATOM 994 C C . PRO A 1 124 ? -1.838 11.465 -28.017 1.00 63.88 124 PRO A C 1
ATOM 996 O O . PRO A 1 124 ? -2.960 11.070 -28.339 1.00 63.88 124 PRO A O 1
ATOM 999 N N . GLN A 1 125 ? -1.558 12.752 -27.795 1.00 62.38 125 GLN A N 1
ATOM 1000 C CA . GLN A 1 125 ? -2.501 13.813 -28.129 1.00 62.38 125 GLN A CA 1
ATOM 1001 C C . GLN A 1 125 ? -2.838 13.614 -29.609 1.00 62.38 125 GLN A C 1
ATOM 1003 O O . GLN A 1 125 ? -1.900 13.556 -30.415 1.00 62.38 125 GLN A O 1
ATOM 1008 N N . PRO A 1 126 ? -4.121 13.455 -29.988 1.00 65.00 126 PRO A N 1
ATOM 1009 C CA . PRO A 1 126 ? -4.464 13.407 -31.400 1.00 65.00 126 PRO A CA 1
ATOM 1010 C C . PRO A 1 126 ? -3.857 14.654 -32.046 1.00 65.00 126 PRO A C 1
ATOM 1012 O O . PRO A 1 126 ? -3.897 15.716 -31.410 1.00 65.00 126 PRO A O 1
ATOM 1015 N N . PRO A 1 127 ? -3.245 14.543 -33.241 1.00 63.50 127 PRO A N 1
ATOM 1016 C CA . PRO A 1 127 ? -2.578 15.672 -33.869 1.00 63.50 127 PRO A CA 1
ATOM 1017 C C . PRO A 1 127 ? -3.559 16.838 -33.873 1.00 63.50 127 PRO A C 1
ATOM 1019 O O . PRO A 1 127 ? -4.639 16.766 -34.466 1.00 63.50 127 PRO A O 1
ATOM 1022 N N . ARG A 1 128 ? -3.230 17.877 -33.099 1.00 62.06 128 ARG A N 1
ATOM 1023 C CA . ARG A 1 128 ? -4.062 19.066 -32.975 1.00 62.06 128 ARG A CA 1
ATOM 1024 C C . ARG A 1 128 ? -4.105 19.621 -34.388 1.00 62.06 128 ARG A C 1
ATOM 1026 O O . ARG A 1 128 ? -3.071 20.014 -34.912 1.00 62.06 128 ARG A O 1
ATOM 1033 N N . ASN A 1 129 ? -5.252 19.525 -35.050 1.00 63.31 129 ASN A N 1
ATOM 1034 C CA . ASN A 1 129 ? -5.410 20.000 -36.417 1.00 63.31 129 ASN A CA 1
ATOM 1035 C C . ASN A 1 129 ? -5.162 21.517 -36.417 1.00 63.31 129 ASN A C 1
ATOM 1037 O O . ASN A 1 129 ? -6.075 22.284 -36.134 1.00 63.31 129 ASN A O 1
ATOM 1041 N N . VAL A 1 130 ? -3.913 21.925 -36.657 1.00 61.12 130 VAL A N 1
ATOM 1042 C CA . VAL A 1 130 ? -3.459 23.326 -36.646 1.00 61.12 130 VAL A CA 1
ATOM 1043 C C . VAL A 1 130 ? -3.876 24.089 -37.901 1.00 61.12 130 VAL A C 1
ATOM 1045 O O . VAL A 1 130 ? -3.767 25.307 -37.943 1.00 61.12 130 VAL A O 1
ATOM 1048 N N . LEU A 1 131 ? -4.377 23.384 -38.916 1.00 68.25 131 LEU A N 1
ATOM 1049 C CA . LEU A 1 131 ? -4.951 24.001 -40.104 1.00 68.25 131 LEU A CA 1
ATOM 1050 C C . LEU A 1 131 ? -6.381 24.443 -39.783 1.00 68.25 131 LEU A C 1
ATOM 1052 O O . LEU A 1 131 ? -7.202 23.621 -39.356 1.00 68.25 131 LEU A O 1
ATOM 1056 N N . SER A 1 132 ? -6.668 25.734 -39.982 1.00 71.25 132 SER A N 1
ATOM 1057 C CA . SER A 1 132 ? -8.031 26.262 -39.911 1.00 71.25 132 SER A CA 1
ATOM 1058 C C . SER A 1 132 ? -8.934 25.474 -40.868 1.00 71.25 132 SER A C 1
ATOM 1060 O O . SER A 1 132 ? -8.473 24.913 -41.866 1.00 71.25 132 SER A O 1
ATOM 1062 N N . ARG A 1 133 ? -10.235 25.383 -40.554 1.00 73.12 133 ARG A N 1
ATOM 1063 C CA . ARG A 1 133 ? -11.192 24.640 -41.396 1.00 73.12 133 ARG A CA 1
ATOM 1064 C C . ARG A 1 133 ? -11.180 25.123 -42.848 1.00 73.12 133 ARG A C 1
ATOM 1066 O O . ARG A 1 133 ? -11.439 24.319 -43.733 1.00 73.12 133 ARG A O 1
ATOM 1073 N N . ASP A 1 134 ? -10.851 26.389 -43.063 1.00 70.38 134 ASP A N 1
ATOM 1074 C CA . ASP A 1 134 ? -10.846 27.024 -44.377 1.00 70.38 134 ASP A CA 1
ATOM 1075 C C . ASP A 1 134 ? -9.624 26.595 -45.200 1.00 70.38 134 ASP A C 1
ATOM 1077 O O . ASP A 1 134 ? -9.794 26.137 -46.323 1.00 70.38 134 ASP A O 1
ATOM 1081 N N . ILE A 1 135 ? -8.426 26.554 -44.601 1.00 76.25 135 ILE A N 1
ATOM 1082 C CA . ILE A 1 135 ? -7.210 26.054 -45.274 1.00 76.25 135 ILE A CA 1
ATOM 1083 C C . ILE A 1 135 ? -7.354 24.572 -45.645 1.00 76.25 135 ILE A C 1
ATOM 1085 O O . ILE A 1 135 ? -6.864 24.129 -46.679 1.00 76.25 135 ILE A O 1
ATOM 1089 N N . LYS A 1 136 ? -8.046 23.785 -44.811 1.00 76.94 136 LYS A N 1
ATOM 1090 C CA . LYS A 1 136 ? -8.343 22.384 -45.143 1.00 76.94 136 LYS A CA 1
ATOM 1091 C C . LYS A 1 136 ? -9.280 22.264 -46.336 1.00 76.94 136 LYS A C 1
ATOM 1093 O O . LYS A 1 136 ? -9.017 21.454 -47.210 1.00 76.94 136 LYS A O 1
ATOM 1098 N N . LYS A 1 137 ? -10.336 23.079 -46.378 1.00 78.38 137 LYS A N 1
ATOM 1099 C CA . LYS A 1 137 ? -11.271 23.099 -47.507 1.00 78.38 137 LYS A CA 1
ATOM 1100 C C . LYS A 1 137 ? -10.592 23.531 -48.799 1.00 78.38 137 LYS A C 1
ATOM 1102 O O . LYS A 1 137 ? -10.851 22.916 -49.818 1.00 78.38 137 LYS A O 1
ATOM 1107 N N . GLU A 1 138 ? -9.720 24.536 -48.754 1.00 76.31 138 GLU A N 1
ATOM 1108 C CA . GLU A 1 138 ? -8.945 24.960 -49.926 1.00 76.31 138 GLU A CA 1
ATOM 1109 C C . GLU A 1 138 ? -7.990 23.861 -50.398 1.00 76.31 138 GLU A C 1
ATOM 1111 O O . GLU A 1 138 ? -7.920 23.577 -51.589 1.00 76.31 138 GLU A O 1
ATOM 1116 N N . LEU A 1 139 ? -7.295 23.189 -49.476 1.00 78.38 139 LEU A N 1
ATOM 1117 C CA . LEU A 1 139 ? -6.385 22.097 -49.820 1.00 78.38 139 LEU A CA 1
ATOM 1118 C C . LEU A 1 139 ? -7.125 20.869 -50.369 1.00 78.38 139 LEU A C 1
ATOM 1120 O O . LEU A 1 139 ? -6.648 20.245 -51.314 1.00 78.38 139 LEU A O 1
ATOM 1124 N N . ASP A 1 140 ? -8.277 20.523 -49.793 1.00 80.38 140 ASP A N 1
ATOM 1125 C CA . ASP A 1 140 ? -9.123 19.432 -50.279 1.00 80.38 140 ASP A CA 1
ATOM 1126 C C . ASP A 1 140 ? -9.735 19.788 -51.646 1.00 80.38 140 ASP A C 1
ATOM 1128 O O . ASP A 1 140 ? -9.713 18.952 -52.544 1.00 80.38 140 ASP A O 1
ATOM 1132 N N . TYR A 1 141 ? -10.160 21.041 -51.853 1.00 79.44 141 TYR A N 1
ATOM 1133 C CA . TYR A 1 141 ? -10.622 21.556 -53.148 1.00 79.44 141 TYR A CA 1
ATOM 1134 C C . TYR A 1 141 ? -9.522 21.482 -54.216 1.00 79.44 141 TYR A C 1
ATOM 1136 O O . TYR A 1 141 ? -9.749 20.953 -55.299 1.00 79.44 141 TYR A O 1
ATOM 1144 N N . LEU A 1 142 ? -8.299 21.916 -53.894 1.00 77.81 142 LEU A N 1
ATOM 1145 C CA . LEU A 1 142 ? -7.132 21.792 -54.776 1.00 77.81 142 LEU A CA 1
ATOM 1146 C C . LEU A 1 142 ? -6.784 20.325 -55.073 1.00 77.81 142 LEU A C 1
ATOM 1148 O O . LEU A 1 142 ? -6.408 19.991 -56.194 1.00 77.81 142 LEU A O 1
ATOM 1152 N N . ARG A 1 143 ? -6.916 19.428 -54.085 1.00 77.94 143 ARG A N 1
ATOM 1153 C CA . ARG A 1 143 ? -6.656 17.990 -54.262 1.00 77.94 143 ARG A CA 1
ATOM 1154 C C . ARG A 1 143 ? -7.708 17.312 -55.140 1.00 77.94 143 ARG A C 1
ATOM 1156 O O . ARG A 1 143 ? -7.377 16.375 -55.860 1.00 77.94 143 ARG A O 1
ATOM 1163 N N . GLU A 1 144 ? -8.958 17.753 -55.062 1.00 79.69 144 GLU A N 1
ATOM 1164 C CA . GLU A 1 144 ? -10.086 17.212 -55.829 1.00 79.69 144 GLU A CA 1
ATOM 1165 C C . GLU A 1 144 ? -10.184 17.789 -57.253 1.00 79.69 144 GLU A C 1
ATOM 1167 O O . GLU A 1 144 ? -11.120 17.468 -57.980 1.00 79.69 144 GLU A O 1
ATOM 1172 N N . GLY A 1 145 ? -9.185 18.570 -57.685 1.00 66.50 145 GLY A N 1
ATOM 1173 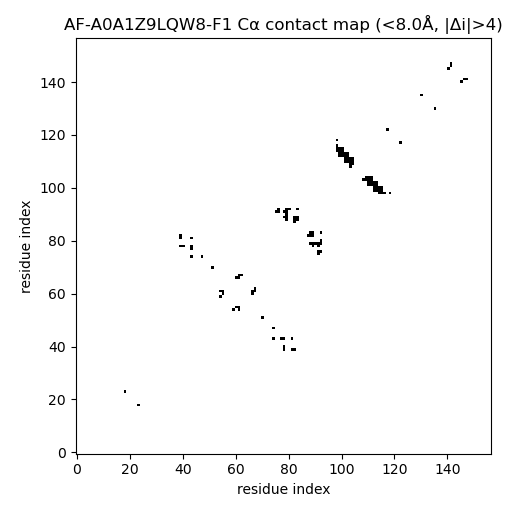C CA . GLY A 1 145 ? -9.124 19.135 -59.035 1.00 66.50 145 GLY A CA 1
ATOM 1174 C C . GLY A 1 145 ? -9.937 20.418 -59.192 1.00 66.50 145 GLY A C 1
ATOM 1175 O O . GLY A 1 145 ? -10.381 20.726 -60.293 1.00 66.50 145 GLY A O 1
ATOM 1176 N N . GLY A 1 146 ? -10.152 21.147 -58.095 1.00 64.12 146 GLY A N 1
ATOM 1177 C CA . GLY A 1 146 ? -10.797 22.449 -58.099 1.00 64.12 146 GLY A CA 1
ATOM 1178 C C . GLY A 1 146 ? -10.090 23.419 -59.041 1.00 64.12 146 GLY A C 1
ATOM 1179 O O . GLY A 1 146 ? -8.892 23.648 -58.895 1.00 64.12 146 GLY A O 1
ATOM 1180 N N . ASP A 1 147 ? -10.873 23.923 -59.995 1.00 66.88 147 ASP A N 1
ATOM 1181 C CA . ASP A 1 147 ? -10.577 24.876 -61.071 1.00 66.88 147 ASP A CA 1
ATOM 1182 C C . ASP A 1 147 ? -9.103 25.312 -61.164 1.00 66.88 147 ASP A C 1
ATOM 1184 O O . ASP A 1 147 ? -8.682 26.363 -60.668 1.00 66.88 147 ASP A O 1
ATOM 1188 N N . LEU A 1 148 ? -8.279 24.430 -61.736 1.00 61.81 148 LEU A N 1
ATOM 1189 C CA . LEU A 1 148 ? -6.864 24.686 -61.954 1.00 61.81 148 LEU A CA 1
ATOM 1190 C C . LEU A 1 148 ? -6.749 25.687 -63.103 1.00 61.81 148 LEU A C 1
ATOM 1192 O O . LEU A 1 148 ? -6.763 25.252 -64.247 1.00 61.81 148 LEU A O 1
ATOM 1196 N N . PHE A 1 149 ? -6.664 26.983 -62.760 1.00 63.50 149 PHE A N 1
ATOM 1197 C CA . PHE A 1 149 ? -6.354 28.131 -63.629 1.00 63.50 149 PHE A CA 1
ATOM 1198 C C . PHE A 1 149 ? -6.262 27.746 -65.111 1.00 63.50 149 PHE A C 1
ATOM 1200 O O . PHE A 1 149 ? -5.178 27.405 -65.591 1.00 63.50 149 PHE A O 1
ATOM 1207 N N . GLU A 1 150 ? -7.392 27.782 -65.820 1.00 59.53 150 GLU A N 1
ATOM 1208 C CA . GLU A 1 150 ? -7.367 27.732 -67.277 1.00 59.53 150 GLU A CA 1
ATOM 1209 C C . GLU A 1 150 ? -6.613 28.986 -67.747 1.00 59.53 150 GLU A C 1
ATOM 1211 O O . GLU A 1 150 ? -7.014 30.108 -67.420 1.00 59.53 150 GLU A O 1
ATOM 1216 N N . PRO A 1 151 ? -5.453 28.847 -68.412 1.00 59.72 151 PRO A N 1
ATOM 1217 C CA . PRO A 1 151 ? -4.788 30.004 -68.969 1.00 59.72 151 PRO A CA 1
ATOM 1218 C C . PRO A 1 151 ? -5.584 30.431 -70.204 1.00 59.72 151 PRO A C 1
ATOM 1220 O O . PRO A 1 151 ? -5.572 29.721 -71.207 1.00 59.72 151 PRO A O 1
ATOM 1223 N N . ASP A 1 152 ? -6.242 31.591 -70.133 1.00 59.97 152 ASP A N 1
ATOM 1224 C CA . ASP A 1 152 ? -6.830 32.290 -71.287 1.00 59.97 152 ASP A CA 1
ATOM 1225 C C . ASP A 1 152 ? -5.709 32.721 -72.253 1.00 59.97 152 ASP A C 1
ATOM 1227 O O . ASP A 1 152 ? -5.277 33.876 -72.285 1.00 59.97 152 ASP A O 1
ATOM 1231 N N . PHE A 1 153 ? -5.171 31.768 -73.009 1.00 57.16 153 PHE A N 1
ATOM 1232 C CA . PHE A 1 153 ? -4.251 32.006 -74.114 1.00 57.16 153 PHE A CA 1
ATOM 1233 C C . PHE A 1 153 ? -4.869 31.407 -75.378 1.00 57.16 153 PHE A C 1
ATOM 1235 O O . PHE A 1 153 ? -4.523 30.304 -75.801 1.00 57.16 153 PHE A O 1
ATOM 1242 N N . ASP A 1 154 ? -5.803 32.148 -75.975 1.00 60.53 154 ASP A N 1
ATOM 1243 C CA . ASP A 1 154 ? -6.233 31.906 -77.351 1.00 60.53 154 ASP A CA 1
ATOM 1244 C C . ASP A 1 154 ? -5.037 32.183 -78.277 1.00 60.53 154 ASP A C 1
ATOM 1246 O O . ASP A 1 154 ? -4.677 33.330 -78.546 1.00 60.53 154 ASP A O 1
ATOM 1250 N N . LEU A 1 155 ? -4.371 31.115 -78.725 1.00 61.75 155 LEU A N 1
ATOM 1251 C CA . LEU A 1 155 ? -3.431 31.155 -79.844 1.00 61.75 155 LEU A CA 1
ATOM 1252 C C . LEU A 1 155 ? -4.209 30.912 -81.138 1.00 61.75 155 LEU A C 1
ATOM 1254 O O . LEU A 1 155 ? -4.182 29.806 -81.665 1.00 61.75 155 LEU A O 1
ATOM 1258 N N . ASP A 1 156 ? -4.872 31.951 -81.634 1.00 58.88 156 ASP A N 1
ATOM 1259 C CA . ASP A 1 156 ? -5.265 32.058 -83.042 1.00 58.88 156 ASP A CA 1
ATOM 1260 C C . ASP A 1 156 ? -4.917 33.474 -83.541 1.00 58.88 156 ASP A C 1
ATOM 1262 O O . ASP A 1 156 ? -5.709 34.409 -83.418 1.00 58.88 156 ASP A O 1
ATOM 1266 N N . ASP A 1 157 ? -3.665 33.626 -83.993 1.00 48.59 157 ASP A N 1
ATOM 1267 C CA . ASP A 1 157 ? -3.239 34.283 -85.250 1.00 48.59 157 ASP A CA 1
ATOM 1268 C C . ASP A 1 157 ? -1.713 34.137 -85.457 1.00 48.59 157 ASP A C 1
ATOM 1270 O O . ASP A 1 157 ? -0.927 34.496 -84.545 1.00 48.59 157 ASP A O 1
#

Mean predicted aligned error: 16.72 Å

Secondary structure (DSSP, 8-state):
---------SS---------HHHHHHHHHHHHHHHHHHHHHHHHHHHHHHHHHHHHHTT--TTSHHHHHHHHHHHHHHHHHHHHHTT---HHHHHHHHHEEEEEPTTSS-EEEEE--TTTS-PPPP----S-HHHHHHHHHHHTT------------

Radius of gyration: 38.37 Å; Cα contacts (8 Å, |Δi|>4): 68; chains: 1; bounding box: 42×53×166 Å

Sequence (157 aa):
MSDNIIFFPENKIKRKVPINDKAKSQFADDLKKKQTIDFIESVVDDIGFDLLKKFVDSGVKTNATTFTKDLAIVIDTIRGLVYRDFDMAHPAQLLSEKMVDLKVNKDGNFRTAKITYDMFLTKPQPPRNVLSRDIKKELDYLREGGDLFEPDFDLDD

Foldseek 3Di:
DPPPDDDDPPDDPDPPPPPPVVVVVVVVVVVVVVVLLVVLVVVLVVVLVVVLVVCVVVVHPCVDPVNVVVSVLVSLLSSCVSCVVVVHHGPNVVVCVVQWDFDQPPVRPDTDTDGHPVVVDDDPDDPPPPDDPVNVVVVVCVVVVNPPDDPPDPPDD

Solvent-accessible surface area (backbone atoms only — not comparable to full-atom values): 9819 Å² total; per-residue (Å²): 133,85,81,86,75,78,78,74,77,87,69,77,86,71,78,80,69,79,74,54,62,67,61,54,50,52,52,51,52,53,50,50,51,49,53,52,52,57,49,50,51,52,54,43,49,54,53,43,50,54,51,52,50,52,40,54,76,69,67,49,74,69,89,39,73,65,45,52,54,54,49,49,53,52,44,43,41,50,40,21,52,56,33,49,77,73,78,38,91,41,76,43,44,59,53,50,66,72,29,42,48,74,45,71,45,96,82,77,78,52,70,51,72,43,83,53,64,68,91,75,51,78,71,80,74,70,80,74,76,80,62,53,75,63,60,48,50,52,52,51,37,54,71,73,63,48,85,71,77,78,77,93,69,87,86,84,132

pLDDT: mean 79.08, std 12.78, range [43.25, 95.44]